Protein AF-A0A351XB96-F1 (afdb_monomer_lite)

Sequence (88 aa):
REESKEIIIPERFNDVYNKYNDIQKQQNFDLTDYKGKTAVMYTYHITNYENGDNVIANLIVYDGVLIGADLCDTSAENGFLVALNDKT

Foldseek 3Di:
DKDKDKDFAALDDDPVVVVVQVQFVVVVAHCNVQHRHIWMKMKAQDPPDPPDRQKIKIFTGDPNDTRGIWIWRPDPPDIDIHGPDPVD

Radius of gyration: 13.01 Å; chains: 1; bounding box: 30×26×28 Å

Secondary structure (DSSP, 8-state):
-EEEEEEEPPSS--HHHHHHHHHHHTTT--GGGGTT-EEEEEEEE-S--TT-SSEEEEEEEETTEEEEEEEEE--TTT--EEE-STT-

pLDDT: mean 91.05, std 10.84, range [52.31, 98.56]

Structure (mmCIF, N/CA/C/O backbone):
data_AF-A0A351XB96-F1
#
_entry.id   AF-A0A351XB96-F1
#
loop_
_atom_site.group_PDB
_atom_site.id
_atom_site.type_symbol
_atom_site.label_atom_id
_atom_site.label_alt_id
_atom_site.label_comp_id
_atom_site.label_asym_id
_atom_site.label_entity_id
_atom_site.label_seq_id
_atom_site.pdbx_PDB_ins_code
_atom_site.Cartn_x
_atom_site.Cartn_y
_atom_site.Cartn_z
_atom_site.occupancy
_atom_site.B_iso_or_equiv
_atom_site.auth_seq_id
_atom_site.auth_comp_id
_atom_site.auth_asym_id
_atom_site.auth_atom_id
_atom_site.pdbx_PDB_model_num
ATOM 1 N N . ARG A 1 1 ? 16.508 -7.962 2.107 1.00 65.44 1 ARG A N 1
ATOM 2 C CA . ARG A 1 1 ? 16.426 -7.522 3.524 1.00 65.44 1 ARG A CA 1
ATOM 3 C C . ARG A 1 1 ? 15.005 -7.038 3.764 1.00 65.44 1 ARG A C 1
ATOM 5 O O . ARG A 1 1 ? 14.461 -6.438 2.847 1.00 65.44 1 ARG A O 1
ATOM 12 N N . GLU A 1 2 ? 14.428 -7.358 4.919 1.00 80.56 2 GLU A N 1
ATOM 13 C CA . GLU A 1 2 ? 13.115 -6.859 5.344 1.00 80.56 2 GLU A CA 1
ATOM 14 C C . GLU A 1 2 ? 13.302 -5.585 6.172 1.00 80.56 2 GLU A C 1
ATOM 16 O O . GLU A 1 2 ? 14.179 -5.532 7.041 1.00 80.56 2 GLU A O 1
ATOM 21 N N . GLU A 1 3 ? 12.483 -4.578 5.893 1.00 93.75 3 GLU A N 1
ATOM 22 C CA . GLU A 1 3 ? 12.312 -3.391 6.725 1.00 93.75 3 GLU A CA 1
ATOM 23 C C . GLU A 1 3 ? 10.829 -3.239 7.064 1.00 93.75 3 GLU A C 1
ATOM 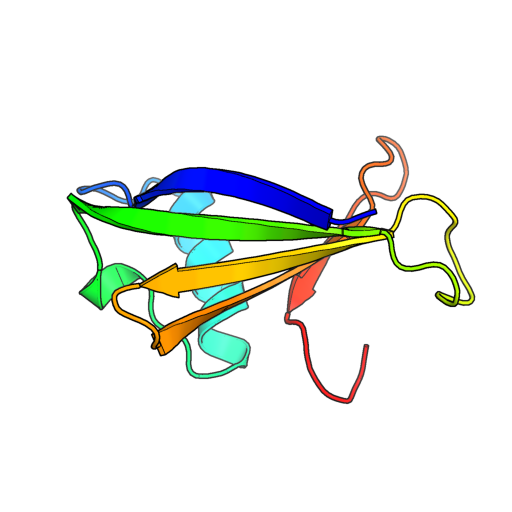25 O O . GLU A 1 3 ? 9.973 -3.503 6.227 1.00 93.75 3 GLU A O 1
ATOM 30 N N . SER A 1 4 ? 10.507 -2.818 8.285 1.00 96.00 4 SER A N 1
ATOM 31 C CA . SER A 1 4 ? 9.123 -2.585 8.703 1.00 96.00 4 SER A CA 1
ATOM 32 C C . SER A 1 4 ? 8.980 -1.201 9.310 1.00 96.00 4 SER A C 1
ATOM 34 O O . SER A 1 4 ? 9.836 -0.783 10.096 1.00 96.00 4 SER A O 1
ATOM 36 N N . LYS A 1 5 ? 7.876 -0.518 9.017 1.00 97.44 5 LYS A N 1
ATOM 37 C CA . LYS A 1 5 ? 7.530 0.749 9.666 1.00 97.44 5 LYS A CA 1
ATOM 38 C C . LYS A 1 5 ? 6.045 0.828 9.982 1.00 97.44 5 LYS A C 1
ATOM 40 O O . LYS A 1 5 ? 5.208 0.337 9.228 1.00 97.44 5 LYS A O 1
ATOM 45 N N . GLU A 1 6 ? 5.728 1.498 11.078 1.00 98.06 6 GLU A N 1
ATOM 46 C CA . GLU A 1 6 ? 4.359 1.896 11.373 1.00 98.06 6 GLU A CA 1
ATOM 47 C C . GLU A 1 6 ? 3.936 3.023 10.419 1.00 98.06 6 GLU A C 1
ATOM 49 O O . GLU A 1 6 ? 4.695 3.967 10.174 1.00 98.06 6 GLU A O 1
ATOM 54 N N . ILE A 1 7 ? 2.736 2.912 9.854 1.00 97.88 7 ILE A N 1
ATOM 55 C CA . ILE A 1 7 ? 2.135 3.927 8.991 1.00 97.88 7 ILE A CA 1
ATOM 56 C C . ILE A 1 7 ? 0.744 4.289 9.498 1.00 97.88 7 ILE A C 1
ATOM 58 O O . ILE A 1 7 ? 0.019 3.453 10.032 1.00 97.88 7 ILE A O 1
ATOM 62 N N . ILE A 1 8 ? 0.348 5.539 9.275 1.00 98.19 8 ILE A N 1
ATOM 63 C CA . ILE A 1 8 ? -1.024 5.989 9.501 1.00 98.19 8 ILE A CA 1
ATOM 64 C C . ILE A 1 8 ? -1.695 6.100 8.139 1.00 98.19 8 ILE A C 1
ATOM 66 O O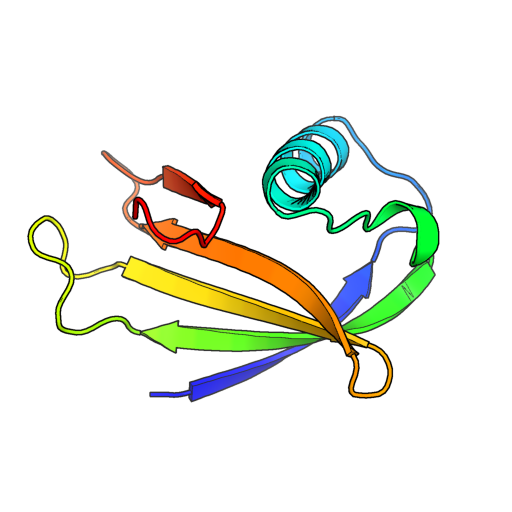 . ILE A 1 8 ? -1.235 6.851 7.274 1.00 98.19 8 ILE A O 1
ATOM 70 N N . ILE A 1 9 ? -2.790 5.371 7.951 1.00 98.25 9 ILE A N 1
ATOM 71 C CA . ILE A 1 9 ? -3.643 5.534 6.776 1.00 98.25 9 ILE A CA 1
ATOM 72 C C . ILE A 1 9 ? -4.392 6.860 6.962 1.00 98.25 9 ILE A C 1
ATOM 74 O O . ILE A 1 9 ? -5.109 7.013 7.956 1.00 98.25 9 ILE A O 1
ATOM 78 N N . PRO A 1 10 ? -4.228 7.852 6.068 1.00 98.19 10 PRO A N 1
ATOM 79 C CA . PRO A 1 10 ? -4.761 9.189 6.287 1.00 98.19 10 PRO A CA 1
ATOM 80 C C . PRO A 1 10 ? -6.273 9.176 6.492 1.00 98.19 10 PRO A C 1
ATOM 82 O O . PRO A 1 10 ? -7.002 8.520 5.757 1.00 98.19 10 PRO A O 1
ATOM 85 N N . GLU A 1 11 ? -6.773 9.961 7.440 1.00 98.12 11 GLU A N 1
ATOM 86 C CA . GLU A 1 11 ? -8.220 10.097 7.651 1.00 98.12 11 GLU A CA 1
ATOM 87 C C . GLU A 1 11 ? -8.929 10.711 6.426 1.00 98.12 11 GLU A C 1
ATOM 89 O O . GLU A 1 11 ? -10.088 10.416 6.133 1.00 98.12 11 GLU A O 1
ATOM 94 N N . ARG A 1 12 ? -8.208 11.536 5.655 1.00 97.94 12 ARG A N 1
ATOM 95 C CA . ARG A 1 12 ? -8.670 12.133 4.397 1.00 97.94 12 ARG A CA 1
ATOM 96 C C . ARG A 1 12 ? -7.675 11.837 3.287 1.00 97.94 12 ARG A C 1
ATOM 98 O O . ARG A 1 12 ? -6.492 12.134 3.422 1.00 97.94 12 ARG A O 1
ATOM 105 N N . PHE A 1 13 ? -8.165 11.286 2.183 1.00 97.88 13 PHE A N 1
ATOM 106 C CA . PHE A 1 13 ? -7.331 10.995 1.021 1.00 97.88 13 PHE A CA 1
ATOM 107 C C . PHE A 1 13 ? -7.275 12.223 0.119 1.00 97.88 13 PHE A C 1
ATOM 109 O O . PHE A 1 13 ? -8.309 12.756 -0.285 1.00 97.88 13 PHE A O 1
ATOM 116 N N . ASN A 1 14 ? -6.059 12.668 -0.182 1.00 97.31 14 ASN A N 1
ATOM 117 C CA . ASN A 1 14 ? -5.805 13.601 -1.273 1.00 97.31 14 ASN A CA 1
ATOM 118 C C . ASN A 1 14 ? -5.725 12.833 -2.605 1.00 97.31 14 ASN A C 1
ATOM 120 O O . ASN A 1 14 ? -5.801 11.605 -2.630 1.00 97.31 14 ASN A O 1
ATOM 124 N N . ASP A 1 15 ? -5.519 13.541 -3.711 1.00 97.75 15 ASP A N 1
ATOM 125 C CA . ASP A 1 15 ? -5.454 12.926 -5.044 1.00 97.75 15 ASP A CA 1
ATOM 126 C C . ASP A 1 15 ? -4.360 11.858 -5.169 1.00 97.75 15 ASP A C 1
ATOM 128 O O . ASP A 1 15 ? -4.541 10.870 -5.877 1.00 97.75 15 ASP A O 1
ATOM 132 N N . VAL A 1 16 ? -3.238 12.026 -4.462 1.00 95.56 16 VAL A N 1
ATOM 133 C CA . VAL A 1 16 ? -2.144 11.044 -4.444 1.00 95.56 16 VAL A CA 1
ATOM 134 C C . VAL A 1 16 ? -2.593 9.759 -3.758 1.00 95.56 16 VAL A C 1
ATOM 136 O O . VAL A 1 16 ? -2.427 8.678 -4.314 1.00 95.56 16 VAL A O 1
ATOM 139 N N . TYR A 1 17 ? -3.210 9.862 -2.581 1.00 96.75 17 TYR A N 1
ATOM 140 C CA . TYR A 1 17 ? -3.667 8.688 -1.844 1.00 96.75 17 TYR A CA 1
ATOM 141 C C . TYR A 1 17 ? -4.895 8.038 -2.495 1.00 96.75 17 TYR A C 1
ATOM 143 O O . TYR A 1 17 ? -5.039 6.823 -2.437 1.00 96.75 17 TYR A O 1
ATOM 151 N N . ASN A 1 18 ? -5.750 8.812 -3.173 1.00 98.00 18 ASN A N 1
ATOM 152 C CA . ASN A 1 18 ? -6.834 8.260 -3.988 1.00 98.00 18 ASN A CA 1
ATOM 153 C C . ASN A 1 18 ? -6.272 7.380 -5.114 1.00 98.00 18 ASN A C 1
ATOM 155 O O . ASN A 1 18 ? -6.643 6.216 -5.199 1.00 98.00 18 ASN A O 1
ATOM 159 N N . LYS A 1 19 ? -5.293 7.879 -5.883 1.00 97.44 19 LYS A N 1
ATOM 160 C CA . LYS A 1 19 ? -4.607 7.086 -6.919 1.00 97.44 19 LYS A CA 1
ATOM 161 C C . LYS A 1 19 ? -3.893 5.864 -6.347 1.00 97.44 19 LYS A C 1
ATOM 163 O O . LYS A 1 19 ? -3.913 4.800 -6.955 1.00 97.44 19 LYS A O 1
ATOM 168 N N . TYR A 1 20 ? -3.268 6.008 -5.178 1.00 97.06 20 TYR A N 1
ATOM 169 C CA . TYR A 1 20 ? -2.646 4.877 -4.497 1.00 97.06 20 TYR A CA 1
ATOM 170 C C . TYR A 1 20 ? -3.684 3.814 -4.126 1.00 97.06 20 TYR A C 1
ATOM 172 O O . TYR A 1 20 ? -3.494 2.641 -4.424 1.00 97.06 20 TYR A O 1
ATOM 180 N N . ASN A 1 21 ? -4.821 4.218 -3.556 1.00 98.06 21 ASN A N 1
ATOM 181 C CA . ASN A 1 21 ? -5.906 3.299 -3.234 1.00 98.06 21 ASN A CA 1
ATOM 182 C C . ASN A 1 21 ? -6.519 2.653 -4.487 1.00 98.06 21 ASN A C 1
ATOM 184 O O . ASN A 1 21 ? -6.903 1.491 -4.441 1.00 98.06 21 ASN A O 1
ATOM 188 N N . ASP A 1 22 ? -6.567 3.358 -5.619 1.00 97.88 22 ASP A N 1
ATOM 189 C CA . ASP A 1 22 ? -7.018 2.779 -6.889 1.00 97.88 22 ASP A CA 1
ATOM 190 C C . ASP A 1 22 ? -6.103 1.635 -7.362 1.00 97.88 22 ASP A C 1
ATOM 192 O O . ASP A 1 22 ? -6.591 0.671 -7.950 1.00 97.88 22 ASP A O 1
ATOM 196 N N . ILE A 1 23 ? -4.795 1.691 -7.075 1.00 96.69 23 ILE A N 1
ATOM 197 C CA . ILE A 1 23 ? -3.862 0.573 -7.314 1.00 96.69 23 ILE A CA 1
ATOM 198 C C . ILE A 1 23 ? -4.190 -0.603 -6.389 1.00 96.69 23 ILE A C 1
ATOM 200 O O . ILE A 1 23 ? -4.252 -1.746 -6.840 1.00 96.69 23 ILE A O 1
ATOM 204 N N . GLN A 1 24 ? -4.451 -0.329 -5.110 1.00 97.56 24 GLN A N 1
ATOM 205 C CA . GLN A 1 24 ? -4.796 -1.362 -4.127 1.00 97.56 24 GLN A CA 1
ATOM 206 C C . GLN A 1 24 ? -6.107 -2.079 -4.489 1.00 97.56 24 GLN A C 1
ATOM 208 O O . GLN A 1 24 ? -6.189 -3.310 -4.455 1.00 97.56 24 GLN A O 1
ATOM 213 N N . LYS A 1 25 ? -7.099 -1.332 -4.982 1.00 96.69 25 LYS A N 1
ATOM 214 C CA . LYS A 1 25 ? -8.397 -1.864 -5.425 1.00 96.69 25 LYS A CA 1
ATOM 215 C C . LYS A 1 25 ? -8.304 -2.879 -6.552 1.00 96.69 25 LYS A C 1
ATOM 217 O O . LYS A 1 25 ? -9.166 -3.749 -6.645 1.00 96.69 25 LYS A O 1
ATOM 222 N N . GLN A 1 26 ? -7.251 -2.834 -7.368 1.00 95.62 26 GLN A N 1
ATOM 223 C CA . GLN A 1 26 ? -7.020 -3.827 -8.425 1.00 95.62 26 GLN A CA 1
ATOM 224 C C . GLN A 1 26 ? -6.778 -5.239 -7.870 1.00 95.62 26 GLN A C 1
ATOM 226 O O . GLN A 1 26 ? -6.937 -6.215 -8.598 1.00 95.62 26 GLN A O 1
ATOM 231 N N . GLN A 1 27 ? -6.417 -5.347 -6.590 1.00 93.75 27 GLN A N 1
ATOM 232 C CA . GLN A 1 27 ? -6.167 -6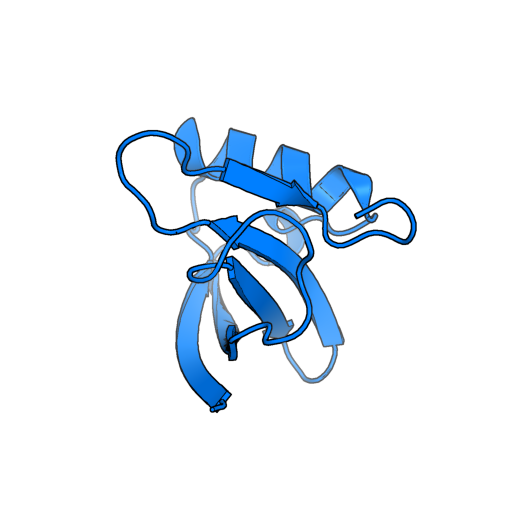.600 -5.874 1.00 93.75 27 GLN A CA 1
ATOM 233 C C . GLN A 1 27 ? -7.249 -6.891 -4.822 1.00 93.75 27 GLN A C 1
ATOM 235 O O . GLN A 1 27 ? -7.050 -7.724 -3.944 1.00 93.75 27 GLN A O 1
ATOM 240 N N . ASN A 1 28 ? -8.403 -6.216 -4.903 1.00 95.06 28 ASN A N 1
ATOM 241 C CA . ASN A 1 28 ? -9.488 -6.278 -3.914 1.00 95.06 28 ASN A CA 1
ATOM 242 C C . ASN A 1 28 ? -9.120 -5.743 -2.520 1.00 95.06 28 ASN A C 1
ATOM 244 O O . ASN A 1 28 ? -9.778 -6.078 -1.535 1.00 95.06 28 ASN A O 1
ATOM 248 N N . PHE A 1 29 ? -8.108 -4.882 -2.433 1.00 96.75 29 PHE A N 1
ATOM 249 C CA . PHE A 1 29 ? -7.816 -4.116 -1.228 1.00 96.75 29 PHE A CA 1
ATOM 250 C C . PHE A 1 29 ? -8.492 -2.737 -1.296 1.00 96.75 29 PHE A C 1
ATOM 252 O O . PHE A 1 29 ? -8.384 -2.049 -2.307 1.00 96.75 29 PHE A O 1
ATOM 259 N N . ASP A 1 30 ? -9.174 -2.301 -0.232 1.00 97.94 30 ASP A N 1
ATOM 260 C CA . ASP A 1 30 ? -9.708 -0.934 -0.128 1.00 97.94 30 ASP A CA 1
ATOM 261 C C . ASP A 1 30 ? -9.235 -0.266 1.168 1.00 97.94 30 ASP A C 1
ATOM 263 O O . ASP A 1 30 ? -9.757 -0.504 2.255 1.00 97.94 30 ASP A O 1
ATOM 267 N N . LEU A 1 31 ? -8.249 0.625 1.053 1.00 98.31 31 LEU A N 1
ATOM 268 C CA . LEU A 1 31 ? -7.704 1.372 2.185 1.00 98.31 31 LEU A CA 1
ATOM 269 C C . LEU A 1 31 ? -8.695 2.399 2.750 1.00 98.31 31 LEU A C 1
ATOM 271 O O . LEU A 1 31 ? -8.452 2.938 3.833 1.00 98.31 31 LEU A O 1
ATOM 275 N N . THR A 1 32 ? -9.807 2.698 2.061 1.00 98.12 32 THR A N 1
ATOM 276 C CA . THR A 1 32 ? -10.812 3.617 2.615 1.00 98.12 32 THR A CA 1
ATOM 277 C C . THR A 1 32 ? -11.479 3.076 3.878 1.00 98.12 32 THR A C 1
ATOM 279 O O . THR A 1 32 ? -11.823 3.884 4.743 1.00 98.12 32 THR A O 1
ATOM 282 N N . ASP A 1 33 ? -11.553 1.752 4.038 1.00 97.69 33 ASP A N 1
ATOM 283 C CA . ASP A 1 33 ? -12.089 1.087 5.234 1.00 97.69 33 ASP A CA 1
ATOM 284 C C . ASP A 1 33 ? -11.178 1.255 6.462 1.00 97.69 33 ASP A C 1
ATOM 286 O O . ASP A 1 33 ? -11.607 1.103 7.608 1.00 97.69 33 ASP A O 1
ATOM 290 N N . TYR A 1 34 ? -9.919 1.634 6.233 1.00 98.31 34 TYR A N 1
ATOM 291 C CA . TYR A 1 34 ? -8.874 1.727 7.249 1.00 98.31 34 TYR A CA 1
ATOM 292 C C . TYR A 1 34 ? -8.413 3.172 7.499 1.00 98.31 34 TYR A C 1
ATOM 294 O O . TYR A 1 34 ? -7.363 3.406 8.093 1.00 98.31 34 TYR A O 1
ATOM 302 N N . LYS A 1 35 ? -9.194 4.174 7.080 1.00 98.31 35 LYS A N 1
ATOM 303 C CA . LYS A 1 35 ? -8.890 5.595 7.317 1.00 98.31 35 LYS A CA 1
ATOM 304 C C . LYS A 1 35 ? -8.709 5.919 8.800 1.00 98.31 35 LYS A C 1
ATOM 306 O O . LYS A 1 35 ? -9.510 5.526 9.646 1.00 98.31 35 LYS A O 1
ATOM 311 N N . GLY A 1 36 ? -7.644 6.656 9.106 1.00 98.19 36 GLY A N 1
ATOM 312 C CA . GLY A 1 36 ? -7.252 7.020 10.468 1.00 98.19 36 GLY A CA 1
ATOM 313 C C . GLY A 1 36 ? -6.684 5.859 11.290 1.00 98.19 36 GLY A C 1
ATOM 314 O O . GLY A 1 36 ? -6.387 6.049 12.468 1.00 98.19 36 GLY A O 1
ATOM 315 N N . LYS A 1 37 ? -6.543 4.659 10.711 1.00 98.38 37 LYS A N 1
ATOM 316 C CA . LYS A 1 37 ? -5.958 3.503 11.393 1.00 98.38 37 LYS A CA 1
ATOM 317 C C . LYS A 1 37 ? -4.443 3.489 11.239 1.00 98.38 37 LYS A C 1
ATOM 319 O O . LYS A 1 37 ? -3.888 3.907 10.222 1.00 98.38 37 LYS A O 1
ATOM 324 N N . THR A 1 38 ? -3.801 2.946 12.261 1.00 98.50 38 THR A N 1
ATOM 325 C CA . THR A 1 38 ? -2.378 2.632 12.266 1.00 98.50 38 THR A CA 1
ATOM 326 C C . THR A 1 38 ? -2.179 1.202 11.776 1.00 98.50 38 THR A C 1
ATOM 328 O O . THR A 1 38 ? -2.783 0.283 12.325 1.00 98.50 38 THR A O 1
ATOM 331 N N . ALA A 1 39 ? -1.344 1.022 10.758 1.00 98.50 39 ALA A N 1
ATOM 332 C CA . ALA A 1 39 ? -0.984 -0.264 10.164 1.00 98.50 39 ALA A CA 1
ATOM 333 C C . ALA A 1 39 ? 0.544 -0.424 10.133 1.00 98.50 39 ALA A C 1
ATOM 335 O O . ALA A 1 39 ? 1.285 0.531 10.376 1.00 98.50 39 ALA A O 1
ATOM 336 N N . VAL A 1 40 ? 1.029 -1.620 9.809 1.00 98.56 40 VAL A N 1
ATOM 337 C CA . VAL A 1 40 ? 2.459 -1.881 9.602 1.00 98.56 40 VAL A CA 1
ATOM 338 C C . VAL A 1 40 ? 2.708 -2.103 8.120 1.00 98.56 40 VAL A C 1
ATOM 340 O O . VAL A 1 40 ? 2.029 -2.905 7.489 1.00 98.56 40 VAL A O 1
ATOM 343 N N . MET A 1 41 ? 3.684 -1.392 7.566 1.00 98.19 41 MET A N 1
ATOM 344 C CA . MET A 1 41 ? 4.161 -1.608 6.208 1.00 98.19 41 MET A CA 1
ATOM 345 C C . MET A 1 41 ? 5.484 -2.364 6.257 1.00 98.19 41 MET A C 1
ATOM 347 O O . MET A 1 41 ? 6.449 -1.870 6.843 1.00 98.19 41 MET A O 1
ATOM 351 N N . TYR A 1 42 ? 5.519 -3.537 5.638 1.00 97.69 42 TYR A N 1
ATOM 352 C CA . TYR A 1 42 ? 6.724 -4.327 5.425 1.00 97.69 42 TYR A CA 1
ATOM 353 C C . TYR A 1 42 ? 7.244 -4.080 4.017 1.00 97.69 42 TYR A C 1
ATOM 355 O O . TYR A 1 42 ? 6.473 -4.119 3.063 1.00 97.69 42 TYR A O 1
ATOM 363 N N . THR A 1 43 ? 8.542 -3.852 3.890 1.00 95.94 43 THR A N 1
ATOM 364 C CA . THR A 1 43 ? 9.224 -3.590 2.628 1.00 95.94 43 THR A CA 1
ATOM 365 C C . THR A 1 43 ? 10.281 -4.662 2.391 1.00 95.94 43 THR A C 1
ATOM 367 O O . THR A 1 43 ? 11.148 -4.902 3.237 1.00 95.94 43 THR A O 1
ATOM 370 N N . TYR A 1 44 ? 10.225 -5.291 1.220 1.00 93.62 44 TYR A N 1
ATOM 371 C CA . TYR A 1 44 ? 11.134 -6.352 0.801 1.00 93.62 44 TYR A CA 1
ATOM 372 C C . TYR A 1 44 ? 11.831 -5.974 -0.497 1.00 93.62 44 TYR A C 1
ATOM 374 O O . TYR A 1 44 ? 11.177 -5.669 -1.486 1.00 93.62 44 TYR A O 1
ATOM 382 N N . HIS A 1 45 ? 13.158 -6.061 -0.521 1.00 91.06 45 HIS A N 1
ATOM 383 C CA . HIS A 1 45 ? 13.911 -5.977 -1.774 1.00 91.06 45 HIS A CA 1
ATOM 384 C C . HIS A 1 45 ? 13.721 -7.244 -2.608 1.00 91.06 45 HIS A C 1
ATOM 386 O O . HIS A 1 45 ? 13.981 -8.346 -2.112 1.00 91.06 45 HIS A O 1
ATOM 392 N N . ILE A 1 46 ? 13.322 -7.073 -3.868 1.00 89.06 46 ILE A N 1
ATOM 393 C CA . ILE A 1 46 ? 13.158 -8.157 -4.836 1.00 89.06 46 ILE A CA 1
ATOM 394 C C . ILE A 1 46 ? 14.482 -8.364 -5.569 1.00 89.06 46 ILE A C 1
ATOM 396 O O . ILE A 1 46 ? 15.016 -7.445 -6.176 1.00 89.06 46 ILE A O 1
ATOM 400 N N . THR A 1 47 ? 15.033 -9.576 -5.500 1.00 87.44 47 THR A N 1
ATOM 401 C CA . THR A 1 47 ? 16.367 -9.892 -6.052 1.00 87.44 47 THR A CA 1
ATOM 402 C C . THR A 1 47 ? 16.318 -10.629 -7.388 1.00 87.44 47 THR A C 1
ATOM 404 O O . THR A 1 47 ? 17.355 -10.997 -7.927 1.00 87.44 47 THR A O 1
ATOM 407 N N . ASN A 1 48 ? 15.121 -10.928 -7.883 1.00 83.44 48 ASN A N 1
ATOM 408 C CA . ASN A 1 48 ? 14.879 -11.755 -9.063 1.00 83.44 48 ASN A CA 1
ATOM 409 C C . ASN A 1 48 ? 13.930 -11.076 -10.062 1.00 83.44 48 ASN A C 1
ATOM 411 O O . ASN A 1 48 ? 13.250 -11.765 -10.817 1.00 83.44 48 ASN A O 1
ATOM 415 N N . TYR A 1 49 ? 13.852 -9.744 -10.040 1.00 81.19 49 TYR A N 1
ATOM 416 C CA . TYR A 1 49 ? 13.053 -8.990 -10.999 1.00 81.19 49 TYR A CA 1
ATOM 417 C C . TYR A 1 49 ? 13.864 -8.787 -12.283 1.00 81.19 49 TYR A C 1
ATOM 419 O O . TYR A 1 49 ? 14.919 -8.160 -12.253 1.00 81.19 49 TYR A O 1
ATOM 427 N N . GLU A 1 50 ? 13.399 -9.338 -13.409 1.00 72.94 50 GLU A N 1
ATOM 428 C CA . GLU A 1 50 ? 14.203 -9.434 -14.643 1.00 72.94 50 GLU A CA 1
ATOM 429 C C . GLU A 1 50 ? 14.640 -8.074 -15.219 1.00 72.94 50 GLU A C 1
ATOM 431 O O . GLU A 1 50 ? 15.655 -8.005 -15.907 1.00 72.94 50 GLU A O 1
ATOM 436 N N . ASN A 1 51 ? 13.907 -6.993 -14.923 1.00 69.00 51 ASN A N 1
ATOM 437 C CA . ASN A 1 51 ? 14.095 -5.675 -15.542 1.00 69.00 51 ASN A CA 1
ATOM 438 C C . ASN A 1 51 ? 14.506 -4.551 -14.569 1.00 69.00 51 ASN A C 1
ATOM 440 O O . ASN A 1 51 ? 14.386 -3.381 -14.931 1.00 69.00 51 ASN A O 1
ATOM 444 N N . GLY A 1 52 ? 14.982 -4.852 -13.355 1.00 65.44 52 GLY A N 1
ATOM 445 C CA . GLY A 1 52 ? 15.423 -3.787 -12.447 1.00 65.44 52 GLY A CA 1
ATOM 446 C C . GLY A 1 52 ? 16.008 -4.251 -11.115 1.00 65.44 52 GLY A C 1
ATOM 447 O O . GLY A 1 52 ? 15.473 -5.144 -10.467 1.00 65.44 52 GLY A O 1
ATOM 448 N N . ASP A 1 53 ? 17.074 -3.574 -10.679 1.00 69.88 53 ASP A N 1
ATOM 449 C CA . ASP A 1 53 ? 17.794 -3.878 -9.431 1.00 69.88 53 ASP A CA 1
ATOM 450 C C . ASP A 1 53 ? 17.219 -3.153 -8.195 1.00 69.88 53 ASP A C 1
ATOM 452 O O . ASP A 1 53 ? 17.590 -3.455 -7.061 1.00 69.88 53 ASP A O 1
ATOM 456 N N . ASN A 1 54 ? 16.314 -2.186 -8.394 1.00 83.94 54 ASN A N 1
ATOM 457 C CA . ASN A 1 54 ? 15.780 -1.314 -7.337 1.00 83.94 54 ASN A CA 1
ATOM 458 C C . ASN A 1 54 ? 14.285 -1.536 -7.074 1.00 83.94 54 ASN A C 1
ATOM 460 O O . ASN A 1 54 ? 13.575 -0.611 -6.674 1.00 83.94 54 ASN A O 1
ATOM 464 N N . VAL A 1 55 ? 13.808 -2.759 -7.310 1.00 90.50 55 VAL A N 1
ATOM 465 C CA . VAL A 1 55 ? 12.408 -3.117 -7.079 1.00 90.50 55 VAL A CA 1
ATOM 466 C C . VAL A 1 55 ? 12.210 -3.583 -5.643 1.00 90.50 55 VAL A C 1
ATOM 468 O O . VAL A 1 55 ? 12.908 -4.466 -5.135 1.00 90.50 55 VAL A O 1
ATOM 471 N N . ILE A 1 56 ? 11.221 -2.988 -4.986 1.00 92.75 56 ILE A N 1
ATOM 472 C CA . ILE A 1 56 ? 10.754 -3.373 -3.661 1.00 92.75 56 ILE A CA 1
ATOM 473 C C . ILE A 1 56 ? 9.287 -3.792 -3.717 1.00 92.75 56 ILE A C 1
ATOM 475 O O . ILE A 1 56 ? 8.510 -3.253 -4.502 1.00 92.75 56 ILE A O 1
ATOM 479 N N . ALA A 1 57 ? 8.903 -4.724 -2.851 1.00 94.38 57 ALA A N 1
ATOM 480 C CA . ALA A 1 57 ? 7.512 -5.018 -2.544 1.00 94.38 57 ALA A CA 1
ATOM 481 C C . ALA A 1 57 ? 7.138 -4.404 -1.198 1.00 94.38 57 ALA A C 1
ATOM 483 O O . ALA A 1 57 ? 7.855 -4.602 -0.215 1.00 94.38 57 ALA A O 1
ATOM 484 N N . ASN A 1 58 ? 6.008 -3.706 -1.148 1.00 96.56 58 ASN A N 1
ATOM 485 C CA . ASN A 1 58 ? 5.406 -3.235 0.092 1.00 96.56 58 ASN A CA 1
ATOM 486 C C . ASN A 1 58 ? 4.176 -4.077 0.422 1.00 96.56 58 ASN A C 1
ATOM 488 O O . ASN A 1 58 ? 3.344 -4.314 -0.449 1.00 96.56 58 ASN A O 1
ATOM 492 N N . LEU A 1 59 ? 4.048 -4.490 1.681 1.00 97.38 59 LEU A N 1
ATOM 493 C CA . LEU A 1 59 ? 2.883 -5.179 2.233 1.00 97.38 59 LEU A CA 1
ATOM 494 C C . LEU A 1 59 ? 2.345 -4.367 3.409 1.00 97.38 59 LEU A C 1
ATOM 496 O O . LEU A 1 59 ? 3.072 -4.130 4.373 1.00 97.38 59 LEU A O 1
ATOM 500 N N . ILE A 1 60 ? 1.084 -3.948 3.349 1.00 98.25 60 ILE A N 1
ATOM 501 C CA . ILE A 1 60 ? 0.413 -3.212 4.423 1.00 98.25 60 ILE A CA 1
ATOM 502 C C . ILE A 1 60 ? -0.466 -4.181 5.202 1.00 98.25 60 ILE A C 1
ATOM 504 O O . ILE A 1 60 ? -1.416 -4.747 4.664 1.00 98.25 60 ILE A O 1
ATOM 508 N N . VAL A 1 61 ? -0.166 -4.342 6.486 1.00 98.44 61 VAL A N 1
ATOM 509 C CA . VAL A 1 61 ? -0.861 -5.254 7.391 1.00 98.44 61 VAL A CA 1
ATOM 510 C C . VAL A 1 61 ? -1.540 -4.468 8.507 1.00 98.44 61 VAL A C 1
ATOM 512 O O . VAL A 1 61 ? -0.903 -3.683 9.212 1.00 98.44 61 VAL A O 1
ATOM 515 N N . TYR A 1 62 ? -2.834 -4.710 8.691 1.00 98.38 62 TYR A N 1
ATOM 516 C CA . TYR A 1 62 ? -3.625 -4.195 9.804 1.00 98.38 62 TYR A CA 1
ATOM 517 C C . TYR A 1 62 ? -4.241 -5.365 10.566 1.00 98.38 62 TYR A C 1
ATOM 519 O O . TYR A 1 62 ? -4.945 -6.179 9.979 1.00 98.38 62 TYR A O 1
ATOM 527 N N . ASP A 1 63 ? -3.951 -5.460 11.865 1.00 96.69 63 ASP A N 1
ATOM 528 C CA . ASP A 1 63 ? -4.467 -6.517 12.751 1.00 96.69 63 ASP A CA 1
ATOM 529 C C . ASP A 1 63 ? -4.263 -7.947 12.201 1.00 96.69 63 ASP A C 1
ATOM 531 O O . ASP A 1 63 ? -5.154 -8.791 12.199 1.00 96.69 63 ASP A O 1
ATOM 535 N N . GLY A 1 64 ? -3.072 -8.204 11.645 1.00 96.50 64 GLY A N 1
ATOM 536 C CA . GLY A 1 64 ? -2.717 -9.494 11.041 1.00 96.50 64 GLY A CA 1
ATOM 537 C C . GLY A 1 64 ? -3.347 -9.770 9.669 1.00 96.50 64 GLY A C 1
ATOM 538 O O . GLY A 1 64 ? -3.061 -10.806 9.074 1.00 96.50 64 GLY A O 1
ATOM 539 N N . VAL A 1 65 ? -4.158 -8.852 9.141 1.00 97.38 65 VAL A N 1
ATOM 540 C CA . VAL A 1 65 ? -4.777 -8.947 7.815 1.00 97.38 65 VAL A CA 1
ATOM 541 C C . VAL A 1 65 ? -3.971 -8.128 6.812 1.00 97.38 65 VAL A C 1
ATOM 543 O O . VAL A 1 65 ? -3.645 -6.969 7.066 1.00 97.38 65 VAL A O 1
ATOM 546 N N . LEU A 1 66 ? -3.658 -8.719 5.658 1.00 97.75 66 LEU A N 1
ATOM 547 C CA . LEU A 1 66 ? -3.088 -7.986 4.529 1.00 97.75 66 LEU A CA 1
ATOM 548 C C . LEU A 1 66 ? -4.180 -7.103 3.911 1.00 97.75 66 LEU A C 1
ATOM 550 O O . LEU A 1 66 ? -5.210 -7.611 3.474 1.00 97.75 66 LEU A O 1
ATOM 554 N N . ILE A 1 67 ? -3.950 -5.793 3.893 1.00 98.06 67 ILE A N 1
ATOM 555 C CA . ILE A 1 67 ? -4.920 -4.783 3.440 1.00 98.06 67 ILE A CA 1
ATOM 556 C C . ILE A 1 67 ? -4.399 -3.928 2.283 1.00 98.06 67 ILE A C 1
ATOM 558 O O . ILE A 1 67 ? -5.083 -3.008 1.849 1.00 98.06 67 ILE A O 1
ATOM 562 N N . GLY A 1 68 ? -3.184 -4.196 1.810 1.00 97.75 68 GLY A N 1
ATOM 563 C CA . GLY A 1 68 ? -2.583 -3.535 0.660 1.00 97.75 68 GLY A CA 1
ATOM 564 C C . GLY A 1 68 ? -1.258 -4.187 0.287 1.00 97.75 68 GLY A C 1
ATOM 565 O O . GLY A 1 68 ? -0.532 -4.660 1.163 1.00 97.75 68 GLY A O 1
ATOM 566 N N . ALA A 1 69 ? -0.943 -4.208 -1.001 1.00 97.25 69 ALA A N 1
ATOM 567 C CA . ALA A 1 69 ? 0.338 -4.653 -1.517 1.00 97.25 69 ALA A CA 1
ATOM 568 C C . ALA A 1 69 ? 0.692 -3.949 -2.836 1.00 97.25 69 ALA A C 1
ATOM 570 O O . ALA A 1 69 ? -0.169 -3.715 -3.687 1.00 97.25 69 ALA A O 1
ATOM 571 N N . ASP A 1 70 ? 1.965 -3.612 -3.027 1.00 95.81 70 ASP A N 1
ATOM 572 C CA . ASP A 1 70 ? 2.463 -3.013 -4.268 1.00 95.81 70 ASP A CA 1
ATOM 573 C C . ASP A 1 70 ? 3.907 -3.410 -4.574 1.00 95.81 70 ASP A C 1
ATOM 575 O O . ASP A 1 70 ? 4.667 -3.786 -3.681 1.00 95.81 70 ASP A O 1
ATOM 579 N N . LEU A 1 71 ? 4.262 -3.311 -5.855 1.00 93.25 71 LEU A N 1
ATOM 580 C CA . LEU A 1 71 ? 5.641 -3.302 -6.326 1.00 93.25 71 LEU A CA 1
ATOM 581 C C . LEU A 1 71 ? 6.014 -1.886 -6.742 1.00 93.25 71 LEU A C 1
ATOM 583 O O . LEU A 1 71 ? 5.260 -1.210 -7.450 1.00 93.25 71 LEU A O 1
ATOM 587 N N . CYS A 1 72 ? 7.195 -1.463 -6.316 1.00 90.62 72 CYS A N 1
ATOM 588 C CA . CYS A 1 72 ? 7.717 -0.136 -6.565 1.00 90.62 72 CYS A CA 1
ATOM 589 C C . CYS A 1 72 ? 9.165 -0.223 -7.044 1.00 90.62 72 CYS A C 1
ATOM 591 O O . CYS A 1 72 ? 9.994 -0.838 -6.376 1.00 90.62 72 CYS A O 1
ATOM 593 N N . ASP A 1 73 ? 9.474 0.411 -8.172 1.00 89.62 73 ASP A N 1
A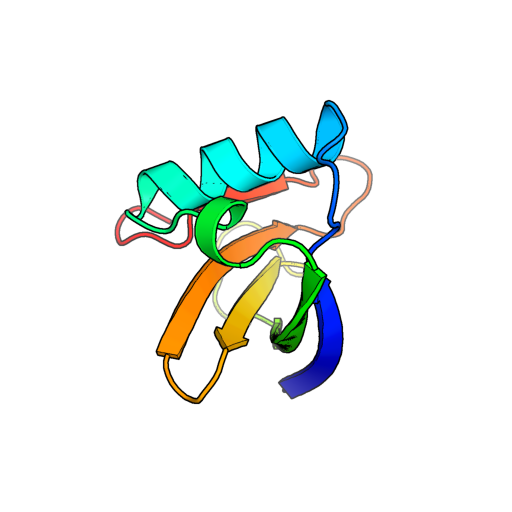TOM 594 C CA . ASP A 1 73 ? 10.856 0.727 -8.540 1.00 89.62 73 ASP A CA 1
ATOM 595 C C . ASP A 1 73 ? 11.172 2.131 -8.030 1.00 89.62 73 ASP A C 1
ATOM 597 O O . ASP A 1 73 ? 10.492 3.101 -8.369 1.00 89.62 73 ASP A O 1
ATOM 601 N N . THR A 1 74 ? 12.195 2.240 -7.186 1.00 80.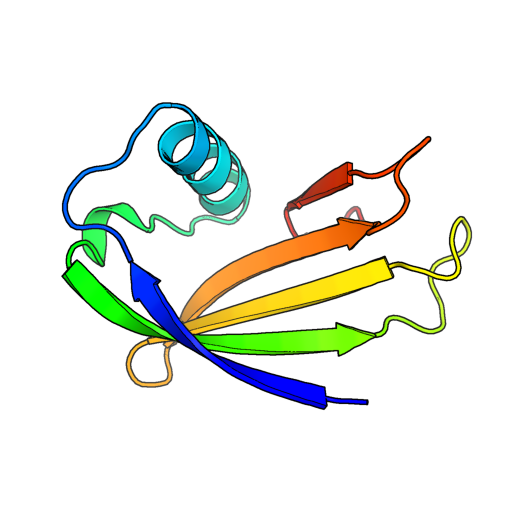44 74 THR A N 1
ATOM 602 C CA . THR A 1 74 ? 12.537 3.504 -6.526 1.00 80.44 74 THR A CA 1
ATOM 603 C C . THR A 1 74 ? 13.434 4.419 -7.370 1.00 80.44 74 THR A C 1
ATOM 605 O O . THR A 1 74 ? 13.906 5.441 -6.868 1.00 80.44 74 THR A O 1
ATOM 608 N N . SER A 1 75 ? 13.731 4.067 -8.624 1.00 81.38 75 SER A N 1
ATOM 609 C CA . SER A 1 75 ? 14.547 4.882 -9.527 1.00 81.38 75 SER A CA 1
ATOM 610 C C . SER A 1 75 ? 13.798 6.126 -10.018 1.00 81.38 75 SER A C 1
ATOM 612 O O . SER A 1 75 ? 12.598 6.113 -10.270 1.00 81.38 75 SER A O 1
ATOM 614 N N . ALA A 1 76 ? 14.513 7.243 -10.173 1.00 70.88 76 ALA A N 1
ATOM 615 C CA . ALA A 1 76 ? 13.902 8.508 -10.586 1.00 70.88 76 ALA A CA 1
ATOM 616 C C . ALA A 1 76 ? 13.517 8.551 -12.078 1.00 70.88 76 ALA A C 1
ATOM 618 O O . ALA A 1 76 ? 12.619 9.302 -12.448 1.00 70.88 76 ALA A O 1
ATOM 619 N N . GLU A 1 77 ? 14.199 7.779 -12.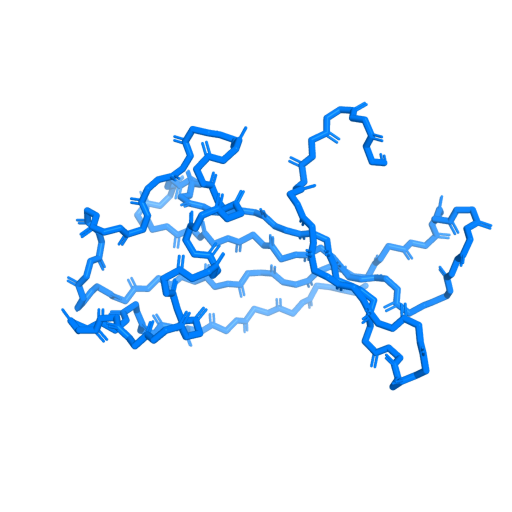931 1.00 72.62 77 GLU A N 1
ATOM 620 C CA . GLU A 1 77 ? 13.992 7.812 -14.387 1.00 72.62 77 GLU A CA 1
ATOM 621 C C . GLU A 1 77 ? 12.890 6.855 -14.855 1.00 72.62 77 GLU A C 1
ATOM 623 O O . GLU A 1 77 ? 12.123 7.215 -15.743 1.00 72.62 77 GLU A O 1
ATOM 628 N N . ASN A 1 78 ? 12.783 5.669 -14.243 1.00 75.06 78 ASN A N 1
ATOM 629 C CA . ASN A 1 78 ? 11.845 4.614 -14.651 1.00 75.06 78 ASN A CA 1
ATOM 630 C C . ASN A 1 78 ? 11.035 4.048 -13.474 1.00 75.06 78 ASN A C 1
ATOM 632 O O . ASN A 1 78 ? 10.505 2.940 -13.558 1.00 75.06 78 ASN A O 1
ATOM 636 N N . GLY A 1 79 ? 10.943 4.805 -12.379 1.00 82.25 79 GLY A N 1
ATOM 637 C CA . GLY A 1 79 ? 10.200 4.402 -11.198 1.00 82.25 79 GLY A CA 1
ATOM 638 C C . GLY A 1 79 ? 8.733 4.150 -11.516 1.00 82.25 79 GLY A C 1
ATOM 639 O O . GLY A 1 79 ? 8.090 4.893 -12.263 1.00 82.25 79 GLY A O 1
ATOM 640 N N . PHE A 1 80 ? 8.190 3.097 -10.926 1.00 89.88 80 PHE A N 1
ATOM 641 C CA . PHE A 1 80 ? 6.789 2.737 -11.067 1.00 89.88 80 PHE A CA 1
ATOM 642 C C . PHE A 1 80 ? 6.197 2.391 -9.711 1.00 89.88 80 PHE A C 1
ATOM 644 O O . PHE A 1 80 ? 6.915 2.091 -8.765 1.00 89.88 80 PHE A O 1
ATOM 651 N N . LEU A 1 81 ? 4.870 2.407 -9.647 1.00 92.19 81 LEU A N 1
ATOM 652 C CA . LEU A 1 81 ? 4.103 1.866 -8.538 1.00 92.19 81 LEU A CA 1
ATOM 653 C C . LEU A 1 81 ? 2.934 1.093 -9.130 1.00 92.19 81 LEU A C 1
ATOM 655 O O . LEU A 1 81 ? 2.086 1.677 -9.809 1.00 92.19 81 LEU A O 1
ATOM 659 N N . VAL A 1 82 ? 2.913 -0.214 -8.913 1.00 93.25 82 VAL A N 1
ATOM 660 C CA . VAL A 1 82 ? 1.913 -1.105 -9.501 1.00 93.25 82 VAL A CA 1
ATOM 661 C C . VAL A 1 82 ? 1.386 -2.084 -8.472 1.00 93.25 82 VAL A C 1
ATOM 663 O O . VAL A 1 82 ? 1.997 -2.331 -7.434 1.00 93.25 82 VAL A O 1
ATOM 666 N N . ALA A 1 83 ? 0.232 -2.656 -8.787 1.00 93.25 83 ALA A N 1
ATOM 667 C CA . ALA A 1 83 ? -0.354 -3.712 -7.996 1.00 93.25 83 ALA A CA 1
ATOM 668 C C . ALA A 1 83 ? 0.576 -4.939 -7.926 1.00 93.25 83 ALA A C 1
ATOM 670 O O . ALA A 1 83 ? 1.142 -5.343 -8.944 1.00 93.25 83 ALA A O 1
ATOM 671 N N . LEU A 1 84 ? 0.694 -5.558 -6.748 1.00 90.75 84 LEU A N 1
ATOM 672 C CA . LEU A 1 84 ? 1.331 -6.865 -6.600 1.00 90.75 84 LEU A CA 1
ATOM 673 C C . LEU A 1 84 ? 0.312 -7.943 -7.003 1.00 90.75 84 LEU A C 1
ATOM 675 O O . LEU A 1 84 ? -0.580 -8.284 -6.235 1.00 90.75 84 LEU A O 1
ATOM 679 N N . ASN A 1 85 ? 0.386 -8.446 -8.232 1.00 80.69 85 ASN A N 1
ATOM 680 C CA . ASN A 1 85 ? -0.517 -9.488 -8.715 1.00 80.69 85 ASN A CA 1
ATOM 681 C C . ASN A 1 85 ? 0.249 -10.539 -9.525 1.00 80.69 85 ASN A C 1
ATOM 683 O O . ASN A 1 85 ? 1.409 -10.340 -9.865 1.00 80.69 85 ASN A O 1
ATOM 687 N N . ASP A 1 86 ? -0.413 -11.647 -9.860 1.00 61.22 86 ASP A N 1
ATOM 688 C CA . ASP A 1 86 ? 0.191 -12.783 -10.578 1.00 61.22 86 ASP A CA 1
ATOM 689 C C . ASP A 1 86 ? 0.753 -12.441 -11.977 1.00 61.22 86 ASP A C 1
ATOM 691 O O . ASP A 1 86 ? 1.283 -13.319 -12.656 1.00 61.22 86 ASP A O 1
ATOM 695 N N . LYS A 1 87 ? 0.587 -11.201 -12.458 1.00 52.31 87 LYS A N 1
ATOM 696 C CA . LYS A 1 87 ? 1.079 -10.738 -13.762 1.00 52.31 87 LYS A CA 1
ATOM 697 C C . LYS A 1 87 ? 2.312 -9.837 -13.669 1.00 52.31 87 LYS A C 1
ATOM 699 O O . LYS A 1 87 ? 2.741 -9.361 -14.722 1.00 52.31 87 LYS A O 1
ATOM 704 N N . THR A 1 88 ? 2.822 -9.569 -12.467 1.00 53.88 88 THR A N 1
ATOM 705 C CA . THR A 1 88 ? 4.017 -8.742 -12.256 1.00 53.88 88 THR A CA 1
ATOM 706 C C . THR A 1 88 ? 5.288 -9.575 -12.176 1.00 53.88 88 THR A C 1
ATOM 708 O O . THR A 1 88 ? 5.241 -10.691 -11.612 1.00 53.88 88 THR A O 1
#